Protein AF-A0A7W0C9V7-F1 (afdb_monomer_lite)

Secondary structure (DSSP, 8-state):
----EEEETTEEEE--PPPHHHHHHHHHTT--GGG--GGGHHHHHHHHHHHHS-HHHHHHHHTS-HHHHHHHHHHHHHHHH--TT-----

Structure (mmCIF, N/CA/C/O backbone):
data_AF-A0A7W0C9V7-F1
#
_entry.id   AF-A0A7W0C9V7-F1
#
loop_
_atom_site.group_PDB
_atom_site.id
_atom_site.type_symbol
_atom_site.label_atom_id
_atom_site.label_alt_id
_atom_site.label_comp_id
_atom_site.label_asym_id
_atom_site.label_entity_id
_atom_site.label_seq_id
_atom_site.pdbx_PDB_ins_code
_atom_site.Cartn_x
_atom_site.Cartn_y
_atom_site.Cartn_z
_atom_site.occupancy
_atom_site.B_iso_or_equiv
_atom_site.auth_seq_id
_atom_site.auth_comp_id
_atom_site.auth_asym_id
_atom_site.auth_atom_id
_atom_site.pdbx_PDB_model_num
ATOM 1 N N . MET A 1 1 ? -15.534 15.606 -5.331 1.00 44.06 1 MET A N 1
ATOM 2 C CA . MET A 1 1 ? -14.600 14.786 -4.532 1.00 44.06 1 MET A CA 1
ATOM 3 C C . MET A 1 1 ? -14.497 13.468 -5.278 1.00 44.06 1 MET A C 1
ATOM 5 O O . MET A 1 1 ? -15.564 12.928 -5.549 1.00 44.06 1 MET A O 1
ATOM 9 N N . PRO A 1 2 ? -13.320 13.011 -5.738 1.00 50.16 2 PRO A N 1
ATOM 10 C CA . PRO A 1 2 ? -13.234 11.689 -6.349 1.00 50.16 2 PRO A CA 1
ATOM 11 C C . PRO A 1 2 ? -13.693 10.641 -5.331 1.00 50.16 2 PRO A C 1
ATOM 13 O O . PRO A 1 2 ? -13.409 10.763 -4.139 1.00 50.16 2 PRO A O 1
ATOM 16 N N . ASP A 1 3 ? -14.467 9.668 -5.803 1.00 63.69 3 ASP A N 1
ATOM 17 C CA . ASP A 1 3 ? -15.013 8.593 -4.983 1.00 63.69 3 ASP A CA 1
ATOM 18 C C . ASP A 1 3 ? -13.858 7.665 -4.574 1.00 63.69 3 ASP A C 1
ATOM 20 O O . ASP A 1 3 ? -13.400 6.797 -5.324 1.00 63.69 3 ASP A O 1
ATOM 24 N N . ASN A 1 4 ? -13.291 7.955 -3.407 1.00 82.31 4 ASN A N 1
ATOM 25 C CA . ASN A 1 4 ? -12.126 7.282 -2.840 1.00 82.31 4 ASN A CA 1
ATOM 26 C C . ASN A 1 4 ? -12.509 5.985 -2.113 1.00 82.31 4 ASN A C 1
ATOM 28 O O . ASN A 1 4 ? -11.718 5.447 -1.350 1.00 82.31 4 ASN A O 1
ATOM 32 N N . GLN A 1 5 ? -13.720 5.476 -2.327 1.00 86.94 5 GLN A N 1
ATOM 33 C CA . GLN A 1 5 ? -14.223 4.288 -1.654 1.00 86.94 5 GLN A CA 1
ATOM 34 C C . GLN A 1 5 ? -14.239 3.102 -2.615 1.00 86.94 5 GLN A C 1
ATOM 36 O O . GLN A 1 5 ? -14.638 3.212 -3.774 1.00 86.94 5 GLN A O 1
ATOM 41 N N . ILE A 1 6 ? -13.798 1.944 -2.133 1.00 88.69 6 ILE A N 1
ATOM 42 C CA . ILE A 1 6 ? -13.886 0.677 -2.858 1.00 88.69 6 ILE A CA 1
ATOM 43 C C . ILE A 1 6 ? -14.647 -0.341 -2.014 1.00 88.69 6 ILE A C 1
ATOM 45 O O . ILE A 1 6 ? -14.402 -0.481 -0.818 1.00 88.69 6 ILE A O 1
ATOM 49 N N . SER A 1 7 ? -15.593 -1.048 -2.637 1.00 89.06 7 SER A N 1
ATOM 50 C CA . SER A 1 7 ? -16.317 -2.135 -1.980 1.00 89.06 7 SER A CA 1
ATOM 51 C C . SER A 1 7 ? -15.617 -3.469 -2.225 1.00 89.06 7 SER A C 1
ATOM 53 O O . SER A 1 7 ? -15.462 -3.882 -3.377 1.00 89.06 7 SER A O 1
ATOM 55 N N . VAL A 1 8 ? -15.207 -4.129 -1.142 1.00 88.38 8 VAL A N 1
ATOM 56 C CA . VAL A 1 8 ? -14.538 -5.439 -1.140 1.00 88.38 8 VAL A CA 1
ATOM 57 C C . VAL A 1 8 ? -15.064 -6.292 0.006 1.00 88.38 8 VAL A C 1
ATOM 59 O O . VAL A 1 8 ? -15.284 -5.790 1.107 1.00 88.38 8 VAL A O 1
ATOM 62 N N . GLY A 1 9 ? -15.348 -7.567 -0.259 1.00 82.81 9 GLY A N 1
ATOM 63 C CA . GLY A 1 9 ? -15.883 -8.490 0.758 1.00 82.81 9 GLY A CA 1
ATOM 64 C C . GLY A 1 9 ? -17.199 -8.055 1.438 1.00 82.81 9 GLY A C 1
ATOM 65 O O . GLY A 1 9 ? -17.558 -8.594 2.481 1.00 82.81 9 GLY A O 1
ATOM 66 N N . GLY A 1 10 ? -17.926 -7.086 0.868 1.00 85.31 10 GLY A N 1
ATOM 67 C CA . GLY A 1 10 ? -19.130 -6.494 1.468 1.00 85.31 10 GLY A CA 1
ATOM 68 C C . GLY A 1 10 ? -18.877 -5.293 2.391 1.00 85.31 10 GLY A C 1
ATOM 69 O O . GLY A 1 10 ? -19.836 -4.751 2.938 1.00 85.31 10 GLY A O 1
ATOM 70 N N . ARG A 1 11 ? -17.626 -4.839 2.539 1.00 86.81 11 ARG A N 1
ATOM 71 C CA . ARG A 1 11 ? -17.239 -3.627 3.281 1.00 86.81 11 ARG A CA 1
ATOM 72 C C . ARG A 1 11 ? -16.811 -2.519 2.319 1.00 86.81 11 ARG A C 1
ATOM 74 O O . ARG A 1 11 ? -16.300 -2.798 1.237 1.00 86.81 11 ARG A O 1
ATOM 81 N N . GLN A 1 12 ? -17.033 -1.261 2.699 1.00 89.94 12 GLN A N 1
ATOM 82 C CA . GLN A 1 12 ? -16.438 -0.111 2.016 1.00 89.94 12 GLN A CA 1
ATOM 83 C C . GLN A 1 12 ? -15.125 0.262 2.701 1.00 89.94 12 GLN A C 1
ATOM 85 O O . GLN A 1 12 ? -15.100 0.454 3.915 1.00 89.94 12 GLN A O 1
ATOM 90 N N . ILE A 1 13 ? -14.056 0.350 1.915 1.00 90.62 13 ILE A N 1
ATOM 91 C CA . ILE A 1 13 ? -12.731 0.777 2.362 1.00 90.62 13 ILE A CA 1
ATOM 92 C C . ILE A 1 13 ? -12.414 2.099 1.675 1.00 90.62 13 ILE A C 1
ATOM 94 O O . ILE A 1 13 ? -12.527 2.212 0.452 1.00 90.62 13 ILE A O 1
ATOM 98 N N . GLU A 1 14 ? -12.028 3.097 2.462 1.00 90.62 14 GLU A N 1
ATOM 99 C CA . GLU A 1 14 ? -11.539 4.366 1.937 1.00 90.62 14 GLU A CA 1
ATOM 100 C C . GLU A 1 14 ? -10.052 4.246 1.592 1.00 90.62 14 GLU A C 1
ATOM 102 O O . GLU A 1 14 ? -9.242 3.780 2.390 1.00 90.62 14 GLU A O 1
ATOM 107 N N . VAL A 1 15 ? -9.693 4.663 0.383 1.00 90.94 15 VAL A N 1
ATOM 108 C CA . VAL A 1 15 ? -8.334 4.602 -0.147 1.00 90.94 15 VAL A CA 1
ATOM 109 C C . VAL A 1 15 ? -7.909 5.947 -0.711 1.00 90.94 15 VAL A C 1
ATOM 111 O O . VAL A 1 15 ? -8.703 6.693 -1.276 1.00 90.94 15 VAL A O 1
ATOM 114 N N . ARG A 1 16 ? -6.618 6.254 -0.613 1.00 91.44 16 ARG A N 1
ATOM 115 C CA . ARG A 1 16 ? -6.017 7.444 -1.226 1.00 91.44 16 ARG A CA 1
ATOM 116 C C . ARG A 1 16 ? -4.824 7.058 -2.086 1.00 91.44 16 ARG A C 1
ATOM 118 O O . ARG A 1 16 ? -4.217 6.014 -1.872 1.00 91.44 16 ARG A O 1
ATOM 125 N N . GLY A 1 17 ? -4.451 7.933 -3.013 1.00 90.69 17 GLY A N 1
ATOM 126 C CA . GLY A 1 17 ? -3.164 7.829 -3.692 1.00 90.69 17 GLY A CA 1
ATOM 127 C C . GLY A 1 17 ? -1.993 8.024 -2.721 1.00 90.69 17 GLY A C 1
ATOM 128 O O . GLY A 1 17 ? -2.104 8.715 -1.697 1.00 90.69 17 GLY A O 1
ATOM 129 N N . LEU A 1 18 ? -0.854 7.426 -3.058 1.00 90.38 18 LEU A N 1
ATOM 130 C CA . LEU A 1 18 ? 0.417 7.705 -2.402 1.00 90.38 18 LEU A CA 1
ATOM 131 C C . LEU A 1 18 ? 0.903 9.096 -2.808 1.00 90.38 18 LEU A C 1
ATOM 133 O O . LEU A 1 18 ? 0.794 9.517 -3.960 1.00 90.38 18 LEU A O 1
ATOM 137 N N . THR A 1 19 ? 1.497 9.810 -1.864 1.00 90.00 19 THR A N 1
ATOM 138 C CA . THR A 1 19 ? 2.188 11.062 -2.163 1.00 90.00 19 THR A CA 1
ATOM 139 C C . THR A 1 19 ? 3.515 10.787 -2.869 1.00 90.00 19 THR A C 1
ATOM 141 O O . THR A 1 19 ? 4.128 9.729 -2.716 1.00 90.00 19 THR A O 1
ATOM 144 N N . ARG A 1 20 ? 4.041 11.789 -3.587 1.00 88.56 20 ARG A N 1
ATOM 145 C CA . ARG A 1 20 ? 5.363 11.702 -4.234 1.00 88.56 20 ARG A CA 1
ATOM 146 C C . ARG A 1 20 ? 6.484 11.320 -3.256 1.00 88.56 20 ARG A C 1
ATOM 148 O O . ARG A 1 20 ? 7.438 10.662 -3.662 1.00 88.56 20 ARG A O 1
ATOM 155 N N . LYS A 1 21 ? 6.381 11.741 -1.989 1.00 90.69 21 LYS A N 1
ATOM 156 C CA . LYS A 1 21 ? 7.351 11.389 -0.946 1.00 90.69 21 LYS A CA 1
ATOM 157 C C . LYS A 1 21 ? 7.281 9.895 -0.618 1.00 90.69 21 LYS A C 1
ATOM 159 O O . LYS A 1 21 ? 8.309 9.237 -0.677 1.00 90.69 21 LYS A O 1
ATOM 164 N N . GLU A 1 22 ? 6.085 9.366 -0.377 1.00 90.88 22 GLU A N 1
ATOM 165 C CA . GLU A 1 22 ? 5.875 7.949 -0.046 1.00 90.88 22 GLU A CA 1
ATOM 166 C C . GLU A 1 22 ? 6.311 7.016 -1.183 1.00 90.88 22 GLU A C 1
ATOM 168 O O . GLU A 1 22 ? 6.930 5.983 -0.936 1.00 90.88 22 GLU A O 1
ATOM 173 N N . VAL A 1 23 ? 6.048 7.402 -2.438 1.00 90.25 23 VAL A N 1
ATOM 174 C CA . VAL A 1 23 ? 6.533 6.670 -3.622 1.00 90.25 23 VAL A CA 1
ATOM 175 C C . VAL A 1 23 ? 8.062 6.633 -3.662 1.00 90.25 23 VAL A C 1
ATOM 177 O O . VAL A 1 23 ? 8.649 5.607 -4.002 1.00 90.25 23 VAL A O 1
ATOM 180 N N . LYS A 1 24 ? 8.720 7.745 -3.315 1.00 89.50 24 LYS A N 1
ATOM 181 C CA . LYS A 1 24 ? 10.181 7.809 -3.274 1.00 89.50 24 LYS A CA 1
ATOM 182 C C . LYS A 1 24 ? 10.744 6.944 -2.145 1.00 89.50 24 LYS A C 1
ATOM 184 O O . LYS A 1 24 ? 11.672 6.190 -2.399 1.00 89.50 24 LYS A O 1
ATOM 189 N N . GLU A 1 25 ? 10.156 7.011 -0.952 1.00 92.06 25 GLU A N 1
ATOM 190 C CA . GLU A 1 25 ? 10.559 6.189 0.198 1.00 92.06 25 GLU A CA 1
ATOM 191 C C . GLU A 1 25 ? 10.474 4.693 -0.144 1.00 92.06 25 GLU A C 1
ATOM 193 O O . GLU A 1 25 ? 11.444 3.970 0.043 1.00 92.06 25 GLU A O 1
ATOM 198 N N . LEU A 1 26 ? 9.382 4.252 -0.778 1.00 90.12 26 LEU A N 1
ATOM 199 C CA . LEU A 1 26 ? 9.247 2.881 -1.284 1.00 90.12 26 LEU A CA 1
ATOM 200 C C . LEU A 1 26 ? 10.343 2.497 -2.286 1.00 90.12 26 LEU A C 1
ATOM 202 O O . LEU A 1 26 ? 10.885 1.397 -2.218 1.00 90.12 26 LEU A O 1
ATOM 206 N N . ALA A 1 27 ? 10.690 3.391 -3.213 1.00 88.31 27 ALA A N 1
ATOM 207 C CA . ALA A 1 27 ? 11.763 3.136 -4.168 1.00 88.31 27 ALA A CA 1
ATOM 208 C C . ALA A 1 27 ? 13.143 3.043 -3.488 1.00 88.31 27 ALA A C 1
ATOM 210 O O . ALA A 1 27 ? 13.965 2.229 -3.910 1.00 88.31 27 ALA A O 1
ATOM 211 N N . GLU A 1 28 ? 13.391 3.837 -2.441 1.00 90.00 28 GLU A N 1
ATOM 212 C CA . GLU A 1 28 ? 14.610 3.770 -1.619 1.00 90.00 28 GLU A CA 1
ATOM 213 C C . GLU A 1 28 ? 14.686 2.456 -0.819 1.00 90.00 28 GLU A C 1
ATOM 215 O O . GLU A 1 28 ? 15.768 1.882 -0.701 1.00 90.00 28 GLU A O 1
ATOM 220 N N . ASP A 1 29 ? 13.54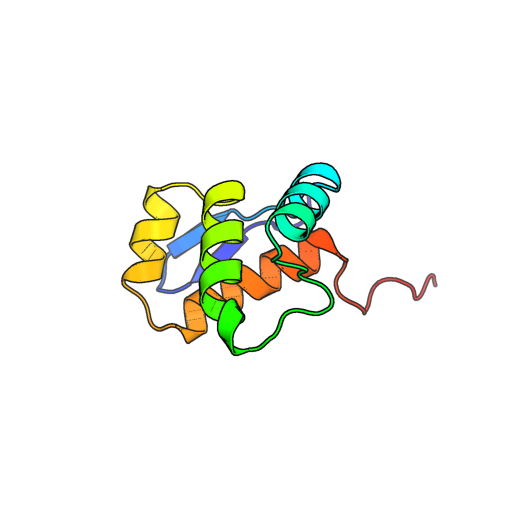2 1.917 -0.388 1.00 85.88 29 ASP A N 1
ATOM 221 C CA . ASP A 1 29 ? 13.408 0.582 0.219 1.00 85.88 29 ASP A CA 1
ATOM 222 C C . ASP A 1 29 ? 13.542 -0.577 -0.803 1.00 85.88 29 ASP A C 1
ATOM 224 O O . ASP A 1 29 ? 13.407 -1.751 -0.456 1.00 85.88 29 ASP A O 1
ATOM 228 N N . GLY A 1 30 ? 13.791 -0.280 -2.085 1.00 85.62 30 GLY A N 1
ATOM 229 C CA . GLY A 1 30 ? 13.902 -1.272 -3.163 1.00 85.62 30 GLY A CA 1
ATOM 230 C C . GLY A 1 30 ? 12.562 -1.722 -3.761 1.00 85.62 30 GLY A C 1
ATOM 231 O O . GLY A 1 30 ? 12.536 -2.570 -4.656 1.00 85.62 30 GLY A O 1
ATOM 232 N N . LEU A 1 31 ? 11.447 -1.131 -3.328 1.00 88.25 31 LEU A N 1
ATOM 233 C CA . LEU A 1 31 ? 10.090 -1.384 -3.817 1.00 88.25 31 LEU A CA 1
ATOM 234 C C . LEU A 1 31 ? 9.696 -0.340 -4.868 1.00 88.25 31 LEU A C 1
ATOM 236 O O . LEU A 1 31 ? 8.811 0.494 -4.673 1.00 88.25 31 LEU A O 1
ATOM 240 N N . ASN A 1 32 ? 10.364 -0.382 -6.021 1.00 86.38 32 ASN A N 1
ATOM 241 C CA . ASN A 1 32 ? 10.026 0.497 -7.135 1.00 86.38 32 ASN A CA 1
ATOM 242 C C . ASN A 1 32 ? 8.699 0.068 -7.787 1.00 86.38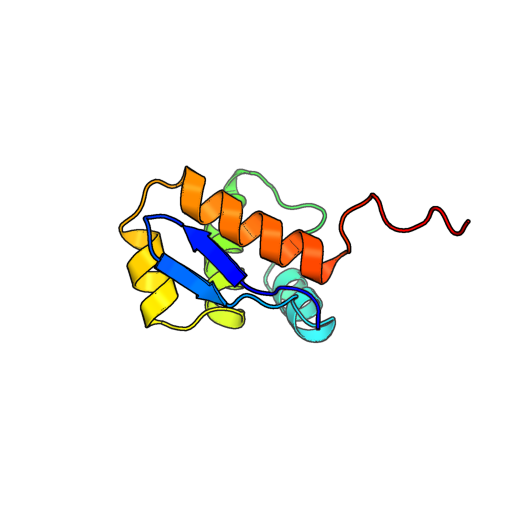 32 ASN A C 1
ATOM 244 O O . ASN A 1 32 ? 8.678 -0.822 -8.635 1.00 86.38 32 ASN A O 1
ATOM 248 N N . LEU A 1 33 ? 7.601 0.733 -7.414 1.00 82.44 33 LEU A N 1
ATOM 249 C CA . LEU A 1 33 ? 6.241 0.424 -7.876 1.00 82.44 33 LEU A CA 1
ATOM 250 C C . LEU A 1 33 ? 6.072 0.476 -9.407 1.00 82.44 33 LEU A C 1
ATOM 252 O O . LEU A 1 33 ? 5.232 -0.236 -9.947 1.00 82.44 33 LEU A O 1
ATOM 256 N N . GLY A 1 34 ? 6.882 1.271 -10.117 1.00 79.06 34 GLY A N 1
ATOM 257 C CA . GLY A 1 34 ? 6.835 1.366 -11.582 1.00 79.06 34 GLY A CA 1
ATOM 258 C C . GLY A 1 34 ? 7.562 0.232 -12.317 1.00 79.06 34 GLY A C 1
ATOM 259 O O . GLY A 1 34 ? 7.343 0.033 -13.508 1.00 79.06 34 GLY A O 1
ATOM 260 N N . ALA A 1 35 ? 8.427 -0.513 -11.626 1.00 81.56 35 ALA A N 1
ATOM 261 C CA . ALA A 1 35 ? 9.233 -1.593 -12.196 1.00 81.56 35 ALA A CA 1
ATOM 262 C C . ALA A 1 35 ? 9.354 -2.769 -11.212 1.00 81.56 35 ALA A C 1
ATOM 264 O O . ALA A 1 35 ? 10.432 -3.333 -11.015 1.00 81.56 35 ALA A O 1
ATOM 265 N N . LEU A 1 36 ? 8.246 -3.106 -10.550 1.00 83.62 36 LEU A N 1
ATOM 266 C CA . LEU A 1 36 ? 8.254 -4.055 -9.449 1.00 83.62 36 LEU A CA 1
ATOM 267 C C . LEU A 1 36 ? 8.372 -5.506 -9.960 1.00 83.62 36 LEU A C 1
ATOM 269 O O . LEU A 1 36 ? 7.528 -5.951 -10.745 1.00 83.62 36 LEU A O 1
ATOM 273 N N . PRO A 1 37 ? 9.366 -6.292 -9.507 1.00 83.75 37 PRO A N 1
ATOM 274 C CA . PRO A 1 37 ? 9.430 -7.710 -9.835 1.00 83.75 37 PRO A CA 1
ATOM 275 C C . PRO A 1 37 ? 8.311 -8.480 -9.125 1.00 83.75 37 PRO A C 1
ATOM 277 O O . PRO A 1 37 ? 7.963 -8.200 -7.979 1.00 83.75 37 PRO A O 1
ATOM 280 N N . ARG A 1 38 ? 7.782 -9.521 -9.782 1.00 81.94 38 ARG A N 1
ATOM 281 C CA . ARG A 1 38 ? 6.673 -10.333 -9.247 1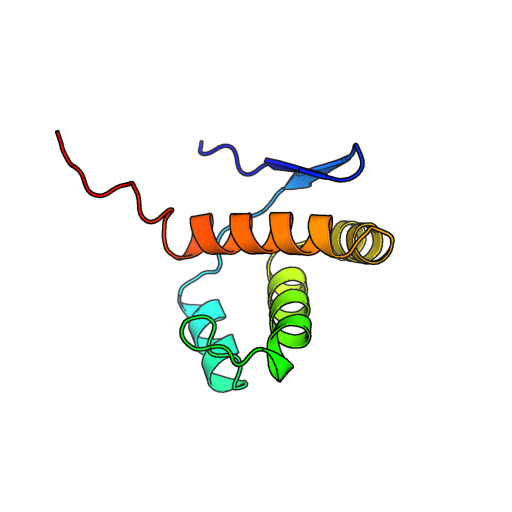.00 81.94 38 ARG A CA 1
ATOM 282 C C . ARG A 1 38 ? 6.982 -10.961 -7.884 1.00 81.94 38 ARG A C 1
ATOM 284 O O . ARG A 1 38 ? 6.073 -11.120 -7.081 1.00 81.94 38 ARG A O 1
ATOM 291 N N . SER A 1 39 ? 8.245 -11.283 -7.612 1.00 85.69 39 SER A N 1
ATOM 292 C CA . SER A 1 39 ? 8.697 -11.815 -6.319 1.00 85.69 39 SER A CA 1
ATOM 293 C C . SER A 1 39 ? 8.554 -10.827 -5.158 1.00 85.69 39 SER A C 1
ATOM 295 O O . SER A 1 39 ? 8.533 -11.249 -4.008 1.00 85.69 39 SER A O 1
ATOM 297 N N . LEU A 1 40 ? 8.463 -9.525 -5.446 1.00 85.12 40 LEU A N 1
ATOM 298 C CA . LEU A 1 40 ? 8.264 -8.466 -4.454 1.00 85.12 40 LEU A CA 1
ATOM 299 C C . LEU A 1 40 ? 6.833 -7.911 -4.473 1.00 85.12 40 LEU A C 1
ATOM 301 O O . LEU A 1 40 ? 6.540 -6.992 -3.716 1.00 85.12 40 LEU A O 1
ATOM 305 N N . ALA A 1 41 ? 5.940 -8.463 -5.305 1.00 83.31 41 ALA A N 1
ATOM 306 C CA . ALA A 1 41 ? 4.558 -7.999 -5.441 1.00 83.31 41 ALA A CA 1
ATOM 307 C C . ALA A 1 41 ? 3.814 -7.988 -4.105 1.00 83.31 41 ALA A C 1
ATOM 309 O O . ALA A 1 41 ? 3.236 -6.971 -3.740 1.00 83.31 41 ALA A O 1
ATOM 310 N N . GLU A 1 42 ? 3.886 -9.081 -3.350 1.00 85.75 42 GLU A N 1
ATOM 311 C CA . GLU A 1 42 ? 3.202 -9.195 -2.056 1.00 85.75 42 GLU A CA 1
ATOM 312 C C . GLU A 1 42 ? 3.766 -8.208 -1.026 1.00 85.75 42 GLU A C 1
ATOM 314 O O . GLU A 1 42 ? 3.009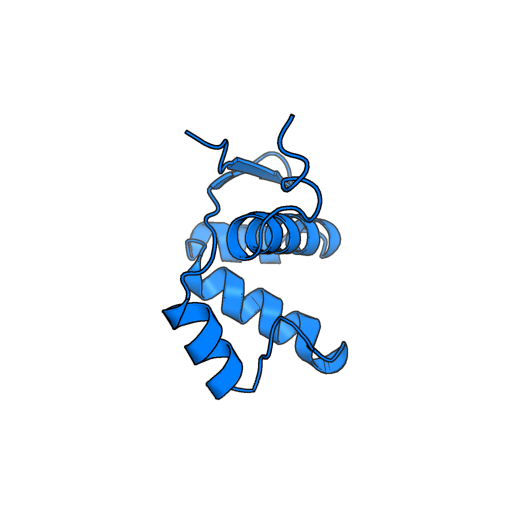 -7.512 -0.356 1.00 85.75 42 GLU A O 1
ATOM 319 N N . GLN A 1 43 ? 5.094 -8.061 -0.972 1.00 88.75 43 GLN A N 1
ATOM 320 C CA . GLN A 1 43 ? 5.749 -7.099 -0.078 1.00 88.75 43 GLN A CA 1
ATOM 321 C C . GLN A 1 43 ? 5.392 -5.651 -0.428 1.00 88.75 43 GLN A C 1
ATOM 323 O O . GLN A 1 43 ? 5.188 -4.829 0.461 1.00 88.75 43 GLN A O 1
ATOM 328 N N . ALA A 1 44 ? 5.288 -5.328 -1.718 1.00 88.81 44 ALA A N 1
ATOM 329 C CA . ALA A 1 44 ? 4.883 -3.999 -2.155 1.00 88.81 44 ALA A CA 1
ATOM 330 C C . ALA A 1 44 ? 3.418 -3.704 -1.825 1.00 88.81 44 ALA A C 1
ATOM 332 O O . ALA A 1 44 ? 3.115 -2.586 -1.418 1.00 88.81 44 ALA A O 1
ATOM 333 N N . VAL A 1 45 ? 2.518 -4.681 -1.977 1.00 89.94 45 VAL A N 1
ATOM 334 C CA . VAL A 1 45 ? 1.103 -4.527 -1.604 1.00 89.94 45 VAL A CA 1
ATOM 335 C C . VAL A 1 45 ? 0.984 -4.206 -0.115 1.00 89.94 45 VAL A C 1
ATOM 337 O O . VAL A 1 45 ? 0.381 -3.192 0.235 1.00 89.94 45 VAL A O 1
ATOM 340 N N . ASP A 1 46 ? 1.635 -4.991 0.742 1.00 90.06 46 ASP A N 1
ATOM 341 C CA . ASP A 1 46 ? 1.647 -4.777 2.193 1.00 90.06 46 ASP A CA 1
ATOM 342 C C . ASP A 1 46 ? 2.251 -3.411 2.574 1.00 90.06 46 ASP A C 1
ATOM 344 O O . ASP A 1 46 ? 1.664 -2.643 3.341 1.00 90.06 46 ASP A O 1
ATOM 348 N N . ALA A 1 47 ? 3.381 -3.039 1.965 1.00 91.06 47 ALA A N 1
ATOM 349 C CA . ALA A 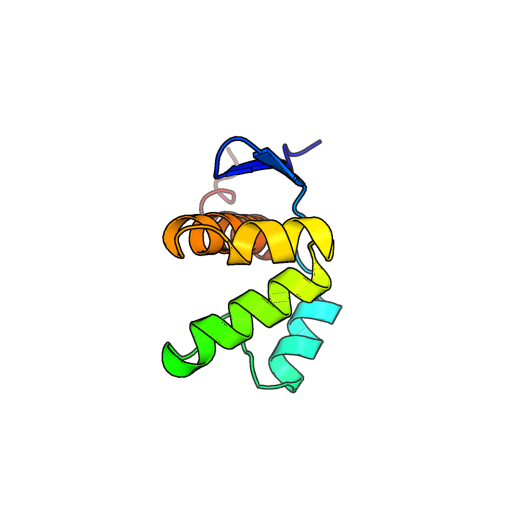1 47 ? 4.036 -1.758 2.221 1.00 91.06 47 ALA A CA 1
ATOM 350 C C . ALA A 1 47 ? 3.202 -0.545 1.771 1.00 91.06 47 ALA A C 1
ATOM 352 O O . ALA A 1 47 ? 3.338 0.546 2.337 1.00 91.06 47 ALA A O 1
ATOM 353 N N . VAL A 1 48 ? 2.359 -0.713 0.750 1.00 91.62 48 VAL A N 1
ATOM 354 C CA . VAL A 1 48 ? 1.410 0.311 0.300 1.00 91.62 48 VAL A CA 1
ATOM 355 C C . VAL A 1 48 ? 0.206 0.375 1.236 1.00 91.62 48 VAL A C 1
ATOM 357 O O . VAL A 1 48 ? -0.170 1.470 1.655 1.00 91.62 48 VAL A O 1
ATOM 360 N N . PHE A 1 49 ? -0.358 -0.768 1.626 1.00 92.06 49 PHE A N 1
ATOM 361 C CA . PHE A 1 49 ? -1.487 -0.826 2.557 1.00 92.06 49 PHE A CA 1
ATOM 362 C C . PHE A 1 49 ? -1.152 -0.182 3.895 1.00 92.06 49 PHE A C 1
ATOM 364 O O . PHE A 1 49 ? -1.886 0.699 4.328 1.00 92.06 49 PHE A O 1
ATOM 371 N N . LYS A 1 50 ? 0.018 -0.470 4.468 1.00 90.38 50 LYS A N 1
ATOM 372 C CA . LYS A 1 50 ? 0.477 0.147 5.725 1.00 90.38 50 LYS A CA 1
ATOM 373 C C . LYS A 1 50 ? 0.580 1.674 5.692 1.00 90.38 50 LYS A C 1
ATOM 375 O O . LYS A 1 50 ? 0.571 2.306 6.744 1.00 90.38 50 LYS A O 1
ATOM 380 N N . ARG A 1 51 ? 0.723 2.281 4.509 1.00 89.44 51 ARG A N 1
ATOM 381 C CA . ARG A 1 51 ? 0.803 3.744 4.350 1.00 89.44 51 ARG A CA 1
ATOM 382 C C . ARG A 1 51 ? -0.557 4.390 4.085 1.00 89.44 51 ARG A C 1
ATOM 384 O O . ARG A 1 51 ? -0.757 5.565 4.399 1.00 89.44 51 ARG A O 1
ATOM 391 N N . VAL A 1 52 ? -1.472 3.651 3.465 1.00 90.12 52 VAL A N 1
ATOM 392 C CA . VAL A 1 52 ? -2.720 4.193 2.911 1.00 90.12 52 VAL A CA 1
ATOM 393 C C . VAL A 1 52 ? -3.944 3.792 3.725 1.00 90.12 52 VAL A C 1
ATOM 395 O O . VAL A 1 52 ? -4.871 4.590 3.838 1.00 90.12 52 VAL A O 1
ATOM 398 N N . LEU A 1 53 ? -3.947 2.584 4.279 1.00 90.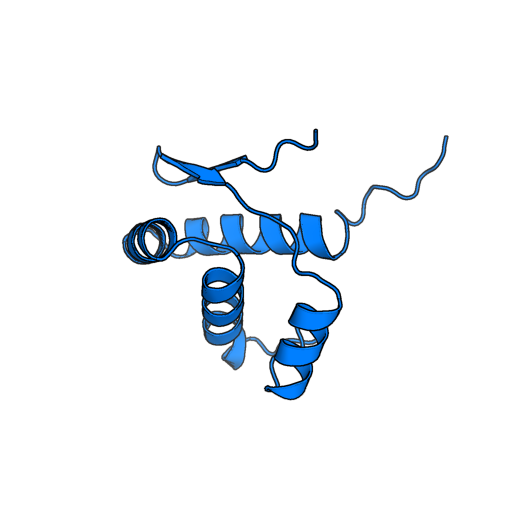19 53 LEU A N 1
ATOM 399 C CA . LEU A 1 53 ? -5.069 1.988 4.987 1.00 90.19 53 LEU A CA 1
ATOM 400 C C . LEU A 1 53 ? -4.864 2.049 6.498 1.00 90.19 53 LEU A C 1
ATOM 402 O O . LEU A 1 53 ? -3.744 2.163 7.000 1.00 90.19 53 LEU A O 1
ATOM 406 N N . SER A 1 54 ? -5.969 1.938 7.231 1.00 90.06 54 SER A N 1
ATOM 407 C CA . SER A 1 54 ? -5.921 1.692 8.667 1.00 90.06 54 SER A CA 1
ATOM 408 C C . SER A 1 54 ? -5.488 0.248 8.959 1.00 90.06 54 SER A C 1
ATOM 410 O O . SER A 1 54 ? -5.607 -0.640 8.110 1.00 90.06 54 SER A O 1
ATOM 412 N N . GLN A 1 55 ? -5.011 -0.006 10.182 1.00 88.50 55 GLN A N 1
ATOM 413 C CA . GLN A 1 55 ? -4.695 -1.369 10.624 1.00 88.50 55 GLN A CA 1
ATOM 414 C C . GLN A 1 55 ? -5.932 -2.280 10.536 1.00 88.50 55 GLN A C 1
ATOM 416 O O . GLN A 1 55 ? -5.817 -3.407 10.080 1.00 88.50 55 GLN A O 1
ATOM 421 N N . ASP A 1 56 ? -7.114 -1.765 10.888 1.00 90.75 56 ASP A N 1
ATOM 422 C CA . ASP A 1 56 ? -8.376 -2.514 10.841 1.00 90.75 56 ASP A CA 1
ATOM 423 C C . ASP A 1 56 ? -8.769 -2.925 9.412 1.00 90.75 56 ASP A C 1
ATOM 425 O O . ASP A 1 56 ? -9.174 -4.062 9.177 1.00 90.75 56 ASP A O 1
ATOM 429 N N . ASP A 1 57 ? -8.598 -2.029 8.435 1.00 90.19 57 ASP A N 1
ATOM 430 C CA . ASP A 1 57 ? -8.873 -2.354 7.031 1.00 90.19 57 ASP A CA 1
ATOM 431 C C . ASP A 1 57 ? -7.831 -3.323 6.458 1.00 90.19 57 ASP A C 1
ATOM 433 O O . ASP A 1 57 ? -8.165 -4.164 5.625 1.00 90.19 57 ASP A O 1
ATOM 437 N N . THR A 1 58 ? -6.580 -3.229 6.918 1.00 89.25 58 THR A N 1
ATOM 438 C CA . THR A 1 58 ? -5.504 -4.143 6.510 1.00 89.25 58 THR A CA 1
ATOM 439 C C . THR A 1 58 ? -5.772 -5.555 7.033 1.00 89.25 58 THR A C 1
ATOM 441 O O . THR A 1 58 ? -5.828 -6.487 6.237 1.00 89.25 58 THR A O 1
ATOM 444 N N . ASP A 1 59 ? -6.058 -5.704 8.332 1.00 90.50 59 ASP A N 1
ATOM 445 C CA . ASP A 1 59 ? -6.441 -6.984 8.948 1.00 90.50 59 ASP A CA 1
ATOM 446 C C . ASP A 1 59 ? -7.686 -7.592 8.281 1.00 90.50 59 ASP A C 1
ATOM 448 O O . ASP A 1 59 ? -7.772 -8.803 8.068 1.00 90.50 59 ASP A O 1
ATOM 452 N N . TYR A 1 60 ? -8.654 -6.752 7.902 1.00 89.56 60 TYR A N 1
ATOM 453 C CA . TYR A 1 60 ? -9.825 -7.206 7.159 1.00 89.56 60 TYR A CA 1
ATOM 454 C C . TYR A 1 60 ? -9.453 -7.762 5.774 1.00 89.56 60 TYR A C 1
ATOM 456 O O . TYR A 1 60 ? -9.971 -8.808 5.381 1.00 89.56 60 TYR A O 1
ATOM 464 N N . LEU A 1 61 ? -8.556 -7.095 5.041 1.00 88.62 61 LEU A N 1
ATOM 465 C CA . LEU A 1 61 ? -8.099 -7.539 3.719 1.00 88.62 61 LEU A CA 1
ATOM 466 C C . LEU A 1 61 ? -7.262 -8.821 3.774 1.00 88.62 61 LEU A C 1
ATOM 468 O O . LEU A 1 61 ? -7.405 -9.654 2.877 1.00 88.62 61 LEU A O 1
ATOM 472 N N . ASP A 1 62 ? -6.451 -9.009 4.816 1.00 87.38 62 ASP A N 1
ATOM 473 C CA . ASP A 1 62 ? -5.695 -10.246 5.065 1.00 87.38 62 ASP A CA 1
ATOM 474 C C . ASP A 1 62 ? -6.613 -11.469 5.245 1.00 87.38 62 ASP A C 1
ATOM 476 O O . ASP A 1 62 ? -6.259 -12.592 4.883 1.00 87.38 62 ASP A O 1
ATOM 480 N N . GLY A 1 63 ? -7.830 -11.256 5.756 1.00 87.62 63 GLY A N 1
ATOM 481 C CA . GLY A 1 63 ? -8.852 -12.297 5.887 1.00 87.62 63 GLY A CA 1
ATOM 482 C C . GLY A 1 63 ? -9.590 -12.649 4.588 1.00 87.62 63 GLY A C 1
ATOM 483 O O . GLY A 1 63 ? -10.388 -13.592 4.580 1.00 87.62 63 GLY A O 1
ATOM 484 N N . LEU A 1 64 ? -9.373 -11.907 3.497 1.00 88.75 64 LEU A N 1
ATOM 485 C CA . LEU A 1 64 ? -10.066 -12.093 2.220 1.00 88.75 64 LEU A CA 1
ATOM 486 C C . LEU A 1 64 ? -9.220 -12.854 1.193 1.00 88.75 64 LEU A C 1
ATOM 488 O O . LEU A 1 64 ? -8.037 -13.139 1.360 1.00 88.75 64 LEU A O 1
ATOM 492 N N . VAL A 1 65 ? -9.850 -13.194 0.065 1.00 88.69 65 VAL A N 1
ATOM 493 C CA . VAL A 1 65 ? -9.125 -13.750 -1.079 1.00 88.69 65 VAL A CA 1
ATOM 494 C C . VAL A 1 65 ? -8.167 -12.703 -1.651 1.00 88.69 65 VAL A C 1
ATOM 496 O O . VAL A 1 65 ? -8.545 -11.550 -1.851 1.00 88.69 65 VAL A O 1
ATOM 499 N N . ASN A 1 66 ? -6.953 -13.125 -2.015 1.00 85.06 66 ASN A N 1
ATOM 500 C CA . ASN A 1 66 ? -5.906 -12.244 -2.554 1.00 85.06 66 ASN A CA 1
ATOM 501 C C . ASN A 1 66 ? -6.385 -11.374 -3.741 1.00 85.06 66 ASN A C 1
ATOM 503 O O . ASN A 1 66 ? -5.948 -10.243 -3.925 1.00 85.06 66 ASN A O 1
ATOM 507 N N . ALA A 1 67 ? -7.347 -11.862 -4.533 1.00 86.69 67 ALA A N 1
ATOM 508 C CA . ALA A 1 67 ? -7.948 -11.082 -5.615 1.00 86.69 67 ALA A CA 1
ATOM 509 C C . ALA A 1 67 ? -8.578 -9.756 -5.137 1.00 86.69 67 ALA A C 1
ATOM 511 O O . ALA A 1 67 ? -8.480 -8.757 -5.849 1.00 86.69 67 ALA A O 1
ATOM 512 N N . GLU A 1 68 ? -9.182 -9.719 -3.946 1.00 89.81 68 GLU A N 1
ATOM 513 C CA . GLU A 1 68 ? -9.785 -8.506 -3.380 1.00 89.81 68 GLU A CA 1
ATOM 514 C C . GLU A 1 68 ? -8.706 -7.519 -2.915 1.00 89.81 68 GLU A C 1
ATOM 516 O O . GLU A 1 68 ? -8.780 -6.338 -3.254 1.00 89.81 68 GLU A O 1
ATOM 521 N N . ALA A 1 69 ? -7.643 -8.001 -2.260 1.00 87.81 69 ALA A N 1
ATOM 522 C CA . ALA A 1 69 ? -6.480 -7.179 -1.915 1.00 87.81 69 ALA A CA 1
ATOM 523 C C . ALA A 1 69 ? -5.849 -6.550 -3.171 1.00 87.81 69 ALA A C 1
ATOM 525 O O . ALA A 1 69 ? -5.621 -5.341 -3.239 1.00 87.81 69 ALA A O 1
ATOM 526 N N . VAL A 1 70 ? -5.669 -7.329 -4.240 1.00 88.31 70 VAL A N 1
ATOM 527 C CA . VAL A 1 70 ? -5.151 -6.810 -5.515 1.00 88.31 70 VAL A CA 1
ATOM 528 C C . VAL A 1 70 ? -6.060 -5.723 -6.110 1.00 88.31 70 VAL A C 1
ATOM 530 O O . VAL A 1 70 ? -5.550 -4.774 -6.709 1.00 88.31 70 VAL A O 1
ATOM 533 N N . ARG A 1 71 ? -7.389 -5.803 -5.947 1.00 89.38 71 ARG A N 1
ATOM 534 C CA . ARG A 1 71 ? -8.317 -4.749 -6.411 1.00 89.38 71 ARG A CA 1
ATOM 535 C C . ARG A 1 71 ? -8.125 -3.443 -5.647 1.00 89.38 71 ARG A C 1
ATOM 537 O O . ARG A 1 71 ? -8.073 -2.390 -6.281 1.00 89.38 71 ARG A O 1
ATOM 544 N N . VAL A 1 72 ? -7.977 -3.511 -4.324 1.00 90.75 72 VAL A N 1
ATOM 545 C CA . VAL A 1 72 ? -7.684 -2.334 -3.490 1.00 90.75 72 VAL A CA 1
ATOM 546 C C . VAL A 1 72 ? -6.347 -1.718 -3.891 1.00 90.75 72 VAL A C 1
ATOM 548 O O . VAL A 1 72 ? -6.274 -0.519 -4.154 1.00 90.75 72 VAL A O 1
ATOM 551 N N . TYR A 1 73 ? -5.309 -2.542 -4.036 1.00 90.06 73 TYR A N 1
ATOM 552 C CA . TYR A 1 73 ? -3.990 -2.087 -4.468 1.00 90.06 73 TYR A CA 1
ATOM 553 C C . TYR A 1 73 ? -4.032 -1.373 -5.825 1.00 90.06 73 TYR A C 1
ATOM 555 O O . TYR A 1 73 ? -3.495 -0.275 -5.959 1.00 90.06 73 TYR A O 1
ATOM 563 N N . ARG A 1 74 ? -4.717 -1.947 -6.823 1.00 88.25 74 ARG A N 1
ATOM 564 C CA . ARG A 1 74 ? -4.888 -1.307 -8.139 1.00 88.25 74 ARG A CA 1
ATOM 565 C C . ARG A 1 74 ? -5.558 0.052 -8.019 1.00 88.25 74 ARG A C 1
ATOM 567 O O . ARG A 1 74 ? -5.034 1.015 -8.560 1.00 88.25 74 ARG A O 1
ATOM 574 N N . ARG A 1 75 ? -6.632 0.156 -7.230 1.00 89.75 75 ARG A N 1
ATOM 575 C CA . ARG A 1 75 ? -7.313 1.436 -7.006 1.00 89.75 75 ARG A CA 1
ATOM 576 C C . ARG A 1 75 ? -6.382 2.486 -6.397 1.00 89.75 75 ARG A C 1
ATOM 578 O O . ARG A 1 75 ? -6.420 3.637 -6.816 1.00 89.75 75 ARG A O 1
ATOM 585 N N . ILE A 1 76 ? -5.530 2.098 -5.448 1.00 90.69 76 ILE A N 1
ATOM 586 C CA . ILE A 1 76 ? -4.509 2.991 -4.880 1.00 90.69 76 ILE A CA 1
ATOM 587 C C . ILE A 1 76 ? -3.523 3.437 -5.966 1.00 90.69 76 ILE A C 1
ATOM 589 O O . ILE A 1 76 ? -3.176 4.616 -6.030 1.00 90.69 76 ILE A O 1
ATOM 593 N N . MET A 1 77 ? -3.085 2.523 -6.836 1.00 88.62 77 MET A N 1
ATOM 594 C CA . MET A 1 77 ? -2.173 2.844 -7.939 1.00 88.62 77 MET A CA 1
ATOM 595 C C . MET A 1 77 ? -2.814 3.785 -8.966 1.00 88.62 77 MET A C 1
ATOM 597 O O . MET A 1 77 ? -2.173 4.766 -9.337 1.00 88.62 77 MET A O 1
ATOM 601 N N . ASP A 1 78 ? -4.077 3.567 -9.344 1.00 88.56 78 ASP A N 1
ATOM 602 C CA . ASP A 1 78 ? -4.847 4.471 -10.215 1.00 88.56 78 ASP A CA 1
ATOM 603 C C . ASP A 1 78 ? -4.966 5.876 -9.608 1.00 88.56 78 ASP A C 1
ATOM 605 O O . ASP A 1 78 ? -4.822 6.878 -10.301 1.00 88.56 78 ASP A O 1
ATOM 609 N N . LEU A 1 79 ? -5.171 5.984 -8.292 1.00 87.81 79 LEU A N 1
ATOM 610 C CA . LEU A 1 79 ? -5.192 7.281 -7.605 1.00 87.81 79 LEU A CA 1
ATOM 611 C C . LEU A 1 79 ? -3.799 7.922 -7.483 1.00 87.81 79 LEU A C 1
ATOM 613 O O . LEU A 1 79 ? -3.697 9.134 -7.310 1.00 87.81 79 LEU A O 1
ATOM 617 N N . THR A 1 80 ? -2.731 7.122 -7.530 1.00 87.62 80 THR A N 1
ATOM 618 C CA . THR A 1 80 ? -1.342 7.583 -7.365 1.00 87.62 80 THR A CA 1
ATOM 619 C C . THR A 1 80 ? -0.744 8.084 -8.677 1.00 87.62 80 THR A C 1
ATOM 621 O O . THR A 1 80 ? -0.093 9.127 -8.699 1.00 87.62 80 THR A O 1
ATOM 624 N N . TYR A 1 81 ? -0.937 7.337 -9.762 1.00 84.44 81 TYR A N 1
ATOM 625 C CA . TYR A 1 81 ? -0.332 7.609 -11.069 1.00 84.44 81 TYR A CA 1
ATOM 626 C C . TYR A 1 81 ? -1.338 8.115 -12.109 1.00 84.44 81 TYR A C 1
ATOM 628 O O . TYR A 1 81 ? -0.937 8.455 -13.220 1.00 84.44 81 TYR A O 1
ATOM 636 N N . GLY A 1 82 ? -2.618 8.198 -11.741 1.00 74.69 82 GLY A N 1
ATOM 637 C CA . GLY A 1 82 ? -3.722 8.374 -12.673 1.00 74.69 82 GLY A CA 1
ATOM 638 C C . GLY A 1 82 ? -4.168 7.024 -13.232 1.00 74.69 82 GLY A C 1
ATOM 639 O O . GLY A 1 82 ? -3.350 6.133 -13.473 1.00 74.69 82 GLY A O 1
ATOM 640 N N . SER A 1 83 ? -5.473 6.877 -13.470 1.00 61.22 83 SER A N 1
ATOM 641 C CA . SER A 1 83 ? -5.927 5.858 -14.419 1.00 61.22 83 SER A CA 1
ATOM 642 C C . SER A 1 83 ? -5.324 6.272 -15.757 1.00 61.22 83 SER A C 1
ATOM 644 O O . SER A 1 83 ? -5.462 7.435 -16.135 1.00 61.22 83 SER A O 1
ATOM 646 N N . GLY A 1 84 ? -4.639 5.386 -16.477 1.00 50.44 84 GLY A N 1
ATOM 647 C CA . GLY A 1 84 ? -3.998 5.702 -17.766 1.00 50.44 84 GLY A CA 1
ATOM 648 C C . GLY A 1 84 ? -4.945 6.179 -18.890 1.00 50.44 84 GLY A C 1
ATOM 649 O O . GLY A 1 84 ? -4.567 6.126 -20.056 1.00 50.44 84 GLY A O 1
ATOM 650 N N . GLU A 1 85 ? -6.166 6.616 -18.564 1.00 48.44 85 GLU A N 1
ATOM 651 C CA . GLU A 1 85 ? -7.234 7.066 -19.457 1.00 48.44 85 GLU A CA 1
ATOM 652 C C . GLU A 1 85 ? -7.616 8.557 -19.324 1.00 48.44 85 GLU A C 1
ATOM 654 O O . GLU A 1 85 ? -8.477 9.011 -20.073 1.00 48.44 85 GLU A O 1
ATOM 659 N N . GLU A 1 86 ? -6.973 9.367 -18.476 1.00 45.38 86 GLU A N 1
ATOM 660 C CA . GLU A 1 86 ? -7.339 10.793 -18.317 1.00 45.38 86 GLU A CA 1
ATOM 661 C C . GLU A 1 86 ? -6.254 11.782 -18.781 1.00 45.38 86 GLU A C 1
ATOM 663 O O . GLU A 1 86 ? -5.898 12.717 -18.077 1.00 45.38 86 GLU A O 1
ATOM 668 N N . GLU A 1 87 ? -5.785 11.625 -20.024 1.00 40.31 87 GLU A N 1
ATOM 669 C CA . GLU A 1 87 ? -5.238 12.731 -20.836 1.00 40.31 87 GLU A CA 1
ATOM 670 C C . GLU A 1 87 ? -5.717 12.626 -22.300 1.00 40.31 87 GLU A C 1
ATOM 672 O O . GLU A 1 87 ? -4.945 12.607 -23.257 1.00 40.31 87 GLU A O 1
ATOM 677 N N . LYS A 1 88 ? -7.037 12.574 -22.506 1.00 36.03 88 LYS A N 1
ATOM 678 C CA . LYS A 1 88 ? -7.655 13.117 -23.727 1.00 36.03 88 LYS A CA 1
ATOM 679 C C . LYS A 1 88 ? -8.489 14.326 -23.329 1.00 36.03 88 LYS A C 1
ATOM 681 O O . LYS A 1 88 ? -9.699 14.229 -23.152 1.00 36.03 88 LYS A O 1
ATOM 686 N N . ASN A 1 89 ? -7.809 15.459 -23.159 1.00 34.69 89 ASN A N 1
ATOM 687 C CA . ASN A 1 89 ? -8.460 16.767 -23.158 1.00 34.69 89 ASN A CA 1
ATOM 688 C C . ASN A 1 89 ? -9.317 16.868 -24.433 1.00 34.69 89 ASN A C 1
ATOM 690 O O . ASN A 1 89 ? -8.791 16.712 -25.539 1.00 34.69 89 ASN A O 1
ATOM 694 N N . SER A 1 90 ? -10.628 17.032 -24.246 1.00 38.84 90 SER A N 1
ATOM 695 C CA . SER A 1 90 ? -11.582 17.426 -25.292 1.00 38.84 90 SER A CA 1
ATOM 696 C C . SER A 1 90 ? -11.554 18.933 -25.499 1.00 38.84 90 SER A C 1
ATOM 698 O O . SER A 1 90 ? -11.232 19.646 -24.524 1.00 38.84 90 SER A O 1
#

Organism: NCBI:txid332175

Radius of gyration: 13.39 Å; chains: 1; bounding box: 34×31×36 Å

Sequence (90 aa):
MPDNQISVGGRQIEVRGLTRKEVKELAEDGLNLGALPRSLAEQAVDAVFKRVLSQDDTDYLDGLVNAEAVRVYRRIMDLTYGSGEEEKNS

pLDDT: mean 82.97, std 14.22, range [34.69, 92.06]

Foldseek 3Di:
DPPQWDAFPNDIFGWAADDPVLCVVCVVVVNNVVDHDPVCVVVNLLSRCVVTGDPVVVVVCVPDDVVRSVVRSVSRVCNHPNDPPPPPDD